Protein AF-A0A101H627-F1 (afdb_monomer_lite)

Foldseek 3Di:
DPPCLLVVLVVCCVVVLANAVSQLVVVLVVLLVVLVPDQEAEDADAQPDPPPDDDPVRQVCSCVVSVHHYDHPRNPPDPVRVVVCCVQWFDKDKDKDVPDDDPGPVVVSCVVCVVVVHDCCSHDPPTDIDMDTPGTD

Structure (mmCIF, N/CA/C/O backbone):
data_AF-A0A101H627-F1
#
_entry.id   AF-A0A101H627-F1
#
loop_
_atom_site.group_PDB
_atom_site.id
_atom_site.type_symbol
_atom_site.label_atom_id
_atom_site.label_alt_id
_atom_site.label_comp_id
_atom_site.label_asym_id
_atom_site.label_entity_id
_atom_site.label_seq_id
_atom_site.pdbx_PDB_ins_code
_atom_site.Cartn_x
_atom_site.Cartn_y
_atom_site.Cartn_z
_atom_site.occupancy
_atom_site.B_iso_or_equiv
_atom_site.auth_seq_id
_atom_site.auth_comp_id
_atom_site.auth_asym_id
_atom_site.auth_atom_id
_atom_site.pdbx_PDB_model_num
ATOM 1 N N . PHE A 1 1 ? -7.601 7.866 -11.264 1.00 53.25 1 PHE A N 1
ATOM 2 C CA . PHE A 1 1 ? -6.630 8.788 -10.632 1.00 53.25 1 PHE A CA 1
ATOM 3 C C . PHE A 1 1 ? -7.006 10.241 -10.888 1.00 53.25 1 PHE A C 1
ATOM 5 O O . PHE A 1 1 ? -7.644 10.512 -11.901 1.00 53.25 1 PHE A O 1
ATOM 12 N N . ALA A 1 2 ? -6.609 11.173 -10.013 1.00 59.56 2 ALA A N 1
ATOM 13 C CA . ALA A 1 2 ? -6.642 12.601 -10.343 1.00 59.56 2 ALA A CA 1
ATOM 14 C C . ALA A 1 2 ? -5.837 12.860 -11.634 1.00 59.56 2 ALA A C 1
ATOM 16 O O . ALA A 1 2 ? -4.827 12.191 -11.874 1.00 59.56 2 ALA A O 1
ATOM 17 N N . SER A 1 3 ? -6.286 13.792 -12.479 1.00 61.25 3 SER A N 1
ATOM 18 C CA . SER A 1 3 ? -5.622 14.082 -13.759 1.00 61.25 3 SER A CA 1
ATOM 19 C C . SER A 1 3 ? -4.148 14.449 -13.544 1.00 61.25 3 SER A C 1
ATOM 21 O O . SER A 1 3 ? -3.861 15.309 -12.714 1.00 61.25 3 SER A O 1
ATOM 23 N N . GLY A 1 4 ? -3.231 13.823 -14.289 1.00 74.44 4 GLY A N 1
ATOM 24 C CA . GLY A 1 4 ? -1.783 14.077 -14.218 1.00 74.44 4 GLY A CA 1
ATOM 25 C C . GLY A 1 4 ? -1.004 13.191 -13.240 1.00 74.44 4 GLY A C 1
ATOM 26 O O . GLY A 1 4 ? 0.217 13.108 -13.319 1.00 74.44 4 GLY A O 1
ATOM 27 N N . PHE A 1 5 ? -1.682 12.458 -12.353 1.00 81.00 5 PHE A N 1
ATOM 28 C CA . PHE A 1 5 ? -0.995 11.622 -11.367 1.00 81.00 5 PHE A CA 1
ATOM 29 C C . PHE A 1 5 ? -0.196 10.469 -11.993 1.00 81.00 5 PHE A C 1
ATOM 31 O O . PHE A 1 5 ? 0.937 10.195 -11.602 1.00 81.00 5 PHE A O 1
ATOM 38 N N . ILE A 1 6 ? -0.779 9.814 -12.997 1.00 82.94 6 ILE A N 1
ATOM 39 C CA . ILE A 1 6 ? -0.105 8.738 -13.726 1.00 82.94 6 ILE A CA 1
ATOM 40 C C . ILE A 1 6 ? 1.151 9.255 -14.450 1.00 82.94 6 ILE A C 1
ATOM 42 O O . ILE A 1 6 ? 2.153 8.551 -14.529 1.00 82.94 6 ILE A O 1
ATOM 46 N N . ASP A 1 7 ? 1.141 10.517 -14.895 1.00 85.38 7 ASP A N 1
ATOM 47 C CA . ASP A 1 7 ? 2.286 11.154 -15.549 1.00 85.38 7 ASP A CA 1
ATOM 48 C C . ASP A 1 7 ? 3.429 11.376 -14.553 1.00 85.38 7 ASP A C 1
ATOM 50 O O . ASP A 1 7 ? 4.591 11.105 -14.863 1.00 85.38 7 ASP A O 1
ATOM 54 N N . GLU A 1 8 ? 3.106 11.817 -13.333 1.00 86.12 8 GLU A N 1
ATOM 55 C CA . GLU A 1 8 ? 4.078 11.948 -12.245 1.00 86.12 8 GLU A CA 1
ATOM 56 C C . GLU A 1 8 ? 4.683 10.592 -11.867 1.00 86.12 8 GLU A C 1
ATOM 58 O O . GLU A 1 8 ? 5.907 10.482 -11.749 1.00 86.12 8 GLU A O 1
ATOM 63 N N . ALA A 1 9 ? 3.844 9.560 -11.723 1.00 87.44 9 ALA A N 1
ATOM 64 C CA . ALA A 1 9 ? 4.281 8.207 -11.394 1.00 87.44 9 ALA A CA 1
ATOM 65 C C . ALA A 1 9 ? 5.225 7.647 -12.469 1.00 87.44 9 ALA A C 1
ATOM 67 O O . ALA A 1 9 ? 6.330 7.209 -12.145 1.00 87.44 9 ALA A O 1
ATOM 68 N N . ILE A 1 10 ? 4.857 7.749 -13.750 1.00 88.94 10 ILE A N 1
ATOM 69 C CA . ILE A 1 10 ? 5.720 7.359 -14.877 1.00 88.94 10 ILE A CA 1
ATOM 70 C C . ILE A 1 10 ? 7.017 8.174 -14.877 1.00 88.94 10 ILE A C 1
ATOM 72 O O . ILE A 1 10 ? 8.099 7.619 -15.065 1.00 88.94 10 ILE A O 1
ATOM 76 N N . GLY A 1 11 ? 6.947 9.476 -14.596 1.00 88.19 11 GLY A N 1
ATOM 77 C CA . GLY A 1 11 ? 8.130 10.322 -14.468 1.00 88.19 11 GLY A CA 1
ATOM 78 C C . GLY A 1 11 ? 9.086 9.853 -13.366 1.00 88.19 11 GLY A C 1
ATOM 79 O O . GLY A 1 11 ? 10.300 9.878 -13.561 1.00 88.19 11 GLY A O 1
ATOM 80 N N . VAL A 1 12 ? 8.569 9.414 -12.213 1.00 87.88 12 VAL A N 1
ATOM 81 C CA . VAL A 1 12 ? 9.380 8.812 -11.139 1.00 87.88 12 VAL A CA 1
ATOM 82 C C . VAL A 1 12 ? 10.000 7.498 -11.609 1.00 87.88 12 VAL A C 1
ATOM 84 O O . VAL A 1 12 ? 11.205 7.318 -11.447 1.00 87.88 12 VAL A O 1
ATOM 87 N N . LEU A 1 13 ? 9.217 6.622 -12.244 1.00 90.19 13 LEU A N 1
ATOM 88 C CA . LEU A 1 13 ? 9.678 5.321 -12.740 1.00 90.19 13 LEU A CA 1
ATOM 89 C C . LEU A 1 13 ? 10.838 5.453 -13.725 1.00 90.19 13 LEU A C 1
ATOM 91 O O . LEU A 1 13 ? 11.869 4.809 -13.548 1.00 90.19 13 LEU A O 1
ATOM 95 N N . VAL A 1 14 ? 10.703 6.336 -14.715 1.00 88.06 14 VAL A N 1
ATOM 96 C CA . VAL A 1 14 ? 11.737 6.573 -15.731 1.00 88.06 14 VAL A CA 1
ATOM 97 C C . VAL A 1 14 ? 13.007 7.164 -15.112 1.00 88.06 14 VAL A C 1
ATOM 99 O O . VAL A 1 14 ? 14.109 6.806 -15.518 1.00 88.06 14 VAL A O 1
ATOM 102 N N . ARG A 1 15 ? 12.885 8.049 -14.112 1.00 90.06 15 ARG A N 1
ATOM 103 C CA . ARG A 1 15 ? 14.054 8.640 -13.435 1.00 90.06 15 ARG A CA 1
ATOM 104 C C . ARG A 1 15 ? 14.774 7.658 -12.515 1.00 90.06 15 ARG A C 1
ATOM 106 O O . ARG A 1 15 ? 15.998 7.690 -12.447 1.00 90.06 15 ARG A O 1
ATOM 113 N N . CYS A 1 16 ? 14.028 6.855 -11.762 1.00 88.00 16 CYS A N 1
ATOM 114 C CA . CYS A 1 16 ? 14.593 5.946 -10.767 1.00 88.00 16 CYS A CA 1
ATOM 115 C C . CYS A 1 16 ? 15.077 4.635 -11.397 1.00 88.00 16 CYS A C 1
ATOM 117 O O . CYS A 1 16 ? 16.033 4.047 -10.902 1.00 88.00 16 CYS A O 1
ATOM 119 N N . GLY A 1 17 ? 14.440 4.176 -12.477 1.00 88.19 17 GLY A N 1
ATOM 120 C CA . GLY A 1 17 ? 14.731 2.885 -13.103 1.00 88.19 17 GLY A CA 1
ATOM 121 C C . GLY A 1 17 ? 14.254 1.677 -12.287 1.00 88.19 17 GLY A C 1
ATOM 122 O O . GLY A 1 17 ? 14.598 0.549 -12.612 1.00 88.19 17 GLY A O 1
ATOM 123 N N . TYR A 1 18 ? 13.485 1.896 -11.217 1.00 85.88 18 TYR A N 1
ATOM 124 C CA . TYR A 1 18 ? 12.890 0.855 -10.377 1.00 85.88 18 TYR A CA 1
ATOM 125 C C . TYR A 1 18 ? 11.562 1.350 -9.776 1.00 85.88 18 TYR A C 1
ATOM 127 O O . TYR A 1 18 ? 11.368 2.562 -9.634 1.00 85.88 18 TYR A O 1
ATOM 135 N N . PRO A 1 19 ? 10.640 0.447 -9.393 1.00 88.31 19 PRO A N 1
ATOM 136 C CA . PRO A 1 19 ? 9.251 0.827 -9.155 1.00 88.31 19 PRO A CA 1
ATOM 137 C C . PRO A 1 19 ? 8.943 1.322 -7.743 1.00 88.31 19 PRO A C 1
ATOM 139 O O . PRO A 1 19 ? 7.910 1.947 -7.515 1.00 88.31 19 PRO A O 1
ATOM 142 N N . ASN A 1 20 ? 9.847 1.078 -6.795 1.00 90.75 20 ASN A N 1
ATOM 143 C CA . ASN A 1 20 ? 9.588 1.230 -5.366 1.00 90.75 20 ASN A CA 1
ATOM 144 C C . ASN A 1 20 ? 9.058 2.613 -4.963 1.00 90.75 20 ASN A C 1
ATOM 146 O O . ASN A 1 20 ? 8.063 2.705 -4.247 1.00 90.75 20 ASN A O 1
ATOM 150 N N . GLU A 1 21 ? 9.715 3.681 -5.421 1.00 89.69 21 GLU A N 1
ATOM 151 C CA . GLU A 1 21 ? 9.338 5.052 -5.053 1.00 89.69 21 GLU A CA 1
ATOM 152 C C . GLU A 1 21 ? 7.982 5.442 -5.634 1.00 89.69 21 GLU A C 1
ATOM 154 O O . GLU A 1 21 ? 7.157 6.032 -4.938 1.00 89.69 21 GLU A O 1
ATOM 159 N N . ALA A 1 22 ? 7.724 5.062 -6.888 1.00 90.06 22 ALA A N 1
ATOM 160 C CA . ALA A 1 22 ? 6.448 5.332 -7.532 1.00 90.06 22 ALA A CA 1
ATOM 161 C C . ALA A 1 22 ? 5.311 4.582 -6.827 1.00 90.06 22 ALA A C 1
ATOM 163 O O . ALA A 1 22 ? 4.308 5.200 -6.488 1.00 90.06 22 ALA A O 1
ATOM 164 N N . ILE A 1 23 ? 5.484 3.289 -6.528 1.00 90.12 23 ILE A N 1
ATOM 165 C CA . ILE A 1 23 ? 4.457 2.492 -5.839 1.00 90.12 23 ILE A CA 1
ATOM 166 C C . ILE A 1 23 ? 4.180 3.040 -4.432 1.00 90.12 23 ILE A C 1
ATOM 168 O O . ILE A 1 23 ? 3.019 3.163 -4.048 1.00 90.12 23 ILE A O 1
ATOM 172 N N . ASN A 1 24 ? 5.212 3.416 -3.668 1.00 92.31 24 ASN A N 1
ATOM 173 C CA . ASN A 1 24 ? 5.011 4.031 -2.353 1.00 92.31 24 ASN A CA 1
ATOM 174 C C . ASN A 1 24 ? 4.246 5.356 -2.450 1.00 92.31 24 ASN A C 1
ATOM 176 O O . ASN A 1 24 ? 3.355 5.605 -1.642 1.00 92.31 24 ASN A O 1
ATOM 180 N N . GLU A 1 25 ? 4.568 6.202 -3.429 1.00 91.00 25 GLU A N 1
ATOM 181 C CA . GLU A 1 25 ? 3.870 7.474 -3.621 1.00 91.00 25 GLU A CA 1
ATOM 182 C C . GLU A 1 25 ? 2.408 7.273 -4.032 1.00 91.00 25 GLU A C 1
ATOM 184 O O . GLU A 1 25 ? 1.519 7.908 -3.460 1.00 91.00 25 GLU A O 1
ATOM 189 N N . ILE A 1 26 ? 2.145 6.345 -4.957 1.00 90.56 26 ILE A N 1
ATOM 190 C CA . ILE A 1 26 ? 0.785 5.939 -5.330 1.00 90.56 26 ILE A CA 1
ATOM 191 C C . ILE A 1 26 ? 0.018 5.481 -4.103 1.00 90.56 26 ILE A C 1
ATOM 193 O O . ILE A 1 26 ? -1.060 6.006 -3.828 1.00 90.56 26 ILE A O 1
ATOM 197 N N . HIS A 1 27 ? 0.599 4.580 -3.318 1.00 93.62 27 HIS A N 1
ATOM 198 C CA . HIS A 1 27 ? -0.050 4.059 -2.127 1.00 93.62 27 HIS A CA 1
ATOM 199 C C . HIS A 1 27 ? -0.367 5.151 -1.100 1.00 93.62 27 HIS A C 1
ATOM 201 O O . HIS A 1 27 ? -1.497 5.231 -0.623 1.00 93.62 27 HIS A O 1
ATOM 207 N N . ARG A 1 28 ? 0.584 6.053 -0.806 1.00 94.44 28 ARG A N 1
ATOM 208 C CA . ARG A 1 28 ? 0.351 7.184 0.112 1.00 94.44 28 ARG A CA 1
ATOM 209 C C . ARG A 1 28 ? -0.804 8.064 -0.358 1.00 94.44 28 ARG A C 1
ATOM 211 O O . ARG A 1 28 ? -1.656 8.430 0.447 1.00 94.44 28 ARG A O 1
ATOM 218 N N . ARG A 1 29 ? -0.860 8.400 -1.649 1.00 92.44 29 ARG A N 1
ATOM 219 C CA . ARG A 1 29 ? -1.944 9.235 -2.185 1.00 92.44 29 ARG A CA 1
ATOM 220 C C . ARG A 1 29 ? -3.286 8.517 -2.186 1.00 92.44 29 ARG A C 1
ATOM 222 O O . ARG A 1 29 ? -4.284 9.159 -1.870 1.00 92.44 29 ARG A O 1
ATOM 229 N N . SER A 1 30 ? -3.314 7.216 -2.473 1.00 92.50 30 SER A N 1
ATOM 230 C CA . SER A 1 30 ? -4.523 6.395 -2.352 1.00 92.50 30 SER A CA 1
ATOM 231 C C . SER A 1 30 ? -5.065 6.417 -0.922 1.00 92.50 30 SER A C 1
ATOM 233 O O . SER A 1 30 ? -6.251 6.671 -0.726 1.00 92.50 30 SER A O 1
ATOM 235 N N . LEU A 1 31 ? -4.199 6.240 0.084 1.00 96.25 31 LEU A N 1
ATOM 236 C CA . LEU A 1 31 ? -4.582 6.334 1.497 1.00 96.25 31 LEU A CA 1
ATOM 237 C C . LEU A 1 31 ? -5.132 7.722 1.845 1.00 96.25 31 LEU A C 1
ATOM 239 O O . LEU A 1 31 ? -6.188 7.821 2.464 1.00 96.25 31 LEU A O 1
ATOM 243 N N . CYS A 1 32 ? -4.458 8.793 1.411 1.00 95.62 32 CYS A N 1
ATOM 244 C CA . CYS A 1 32 ? -4.923 10.161 1.640 1.00 95.62 32 CYS A CA 1
ATOM 245 C C . CYS A 1 32 ? -6.280 10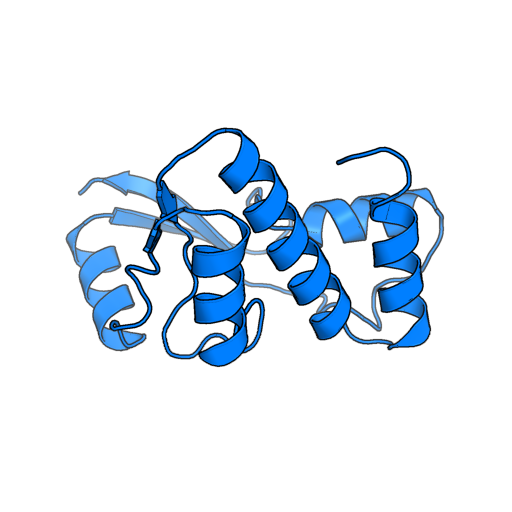.441 0.989 1.00 95.62 32 CYS A C 1
ATOM 247 O O . CYS A 1 32 ? -7.108 11.110 1.600 1.00 95.62 32 CYS A O 1
ATOM 249 N N . ALA A 1 33 ? -6.509 9.939 -0.226 1.00 94.75 33 ALA A N 1
ATOM 250 C CA . ALA A 1 33 ? -7.782 10.089 -0.921 1.00 94.75 33 ALA A CA 1
ATOM 251 C C . ALA A 1 33 ? -8.907 9.352 -0.182 1.00 94.75 33 ALA A C 1
ATOM 253 O O . ALA A 1 33 ? -9.934 9.954 0.106 1.00 94.75 33 ALA A O 1
ATOM 254 N N . LEU A 1 34 ? -8.683 8.091 0.206 1.00 95.94 34 LEU A N 1
ATOM 255 C CA . LEU A 1 34 ? -9.660 7.311 0.972 1.00 95.94 34 LEU A CA 1
ATOM 256 C C . LEU A 1 34 ? -9.968 7.949 2.331 1.00 95.94 34 LEU A C 1
ATOM 258 O O . LEU A 1 34 ? -11.121 8.000 2.740 1.00 95.94 34 LEU A O 1
ATOM 262 N N . ALA A 1 35 ? -8.968 8.498 3.013 1.00 97.38 35 ALA A N 1
ATOM 263 C CA . ALA A 1 35 ? -9.169 9.168 4.294 1.00 97.38 35 ALA A CA 1
ATOM 264 C C . ALA A 1 35 ? -9.999 10.464 4.204 1.00 97.38 35 ALA A C 1
ATOM 266 O O . ALA A 1 35 ? -10.425 10.975 5.232 1.00 97.38 35 ALA A O 1
ATOM 267 N N . GLN A 1 36 ? -10.260 11.006 3.005 1.00 96.81 36 GLN A N 1
ATOM 268 C CA . GLN A 1 36 ? -11.249 12.084 2.846 1.00 96.81 36 GLN A CA 1
ATOM 269 C C . GLN A 1 36 ? -12.696 11.584 2.964 1.00 96.81 36 GLN A C 1
ATOM 271 O O . GLN A 1 36 ? -13.601 12.381 3.199 1.00 96.81 36 GLN A O 1
ATOM 276 N N . GLU A 1 37 ? -12.923 10.286 2.763 1.00 97.56 37 GLU A N 1
ATOM 277 C CA . GLU A 1 37 ? -14.255 9.683 2.667 1.00 97.56 37 GLU A CA 1
ATOM 278 C C . GLU A 1 37 ? -14.550 8.705 3.814 1.00 97.56 37 GLU A C 1
ATOM 280 O O . GLU A 1 37 ? -15.716 8.454 4.120 1.00 97.56 37 GLU A O 1
ATOM 285 N N . TYR A 1 38 ? -13.515 8.161 4.462 1.00 98.06 38 TYR A N 1
ATOM 286 C CA . TYR A 1 38 ? -13.640 7.103 5.463 1.00 98.06 38 TYR A CA 1
ATOM 287 C C . TYR A 1 38 ? -12.877 7.433 6.751 1.00 98.06 38 TYR A C 1
ATOM 289 O O . TYR A 1 38 ? -11.690 7.739 6.714 1.00 98.06 38 TYR A O 1
ATOM 297 N N . GLU A 1 39 ? -13.532 7.257 7.903 1.00 98.00 39 GLU A N 1
ATOM 298 C CA . GLU A 1 39 ? -12.926 7.409 9.242 1.00 98.00 39 GLU A CA 1
ATOM 299 C C . GLU A 1 39 ? -11.925 6.287 9.581 1.00 98.00 39 GLU A C 1
ATOM 301 O O . GLU A 1 39 ? -11.073 6.426 10.460 1.00 98.00 39 GLU A O 1
ATOM 306 N N . VAL A 1 40 ? -12.039 5.147 8.893 1.00 98.44 40 VAL A N 1
ATOM 307 C CA . VAL A 1 40 ? -11.155 3.991 9.049 1.00 98.44 40 VAL A CA 1
ATOM 308 C C . VAL A 1 40 ? -10.685 3.549 7.673 1.00 98.44 40 VAL A C 1
ATOM 310 O O . VAL A 1 40 ? -11.488 3.153 6.829 1.00 98.44 40 VAL A O 1
ATOM 313 N N . VAL A 1 41 ? -9.372 3.569 7.469 1.00 98.19 41 VAL A N 1
ATOM 314 C CA . VAL A 1 41 ? -8.719 3.116 6.241 1.00 98.19 41 VAL A CA 1
ATOM 315 C C . VAL A 1 41 ? -7.924 1.854 6.555 1.00 98.19 41 VAL A C 1
ATOM 317 O O . VAL A 1 41 ? -7.279 1.755 7.598 1.00 98.19 41 VAL A O 1
ATOM 320 N N . ALA A 1 42 ? -7.964 0.867 5.664 1.00 97.38 42 ALA A N 1
ATOM 321 C CA . ALA A 1 42 ? -7.202 -0.361 5.826 1.00 97.38 42 ALA A CA 1
ATOM 322 C C . ALA A 1 42 ? -6.606 -0.833 4.506 1.00 97.38 42 ALA A C 1
ATOM 324 O O . ALA A 1 42 ? -7.170 -0.584 3.441 1.00 97.38 42 ALA A O 1
ATOM 325 N N . ASP A 1 43 ? -5.493 -1.557 4.586 1.00 95.50 43 ASP A N 1
ATOM 326 C CA . ASP A 1 43 ? -4.869 -2.171 3.420 1.00 95.50 43 ASP A CA 1
ATOM 327 C C . ASP A 1 43 ? -4.338 -3.586 3.689 1.00 95.50 43 ASP A C 1
ATOM 329 O O . ASP A 1 43 ? -4.464 -4.148 4.781 1.00 95.50 43 ASP A O 1
ATOM 333 N N . GLY A 1 44 ? -3.771 -4.182 2.639 1.00 93.12 44 GLY A N 1
ATOM 334 C CA . GLY A 1 44 ? -3.192 -5.519 2.657 1.00 93.12 44 GLY A CA 1
ATOM 335 C C . GLY A 1 44 ? -1.685 -5.575 2.911 1.00 93.12 44 GLY A C 1
ATOM 336 O O . GLY A 1 44 ? -1.112 -6.630 2.648 1.00 93.12 44 GLY A O 1
ATOM 337 N N . THR A 1 45 ? -1.027 -4.507 3.379 1.00 94.19 45 THR A N 1
ATOM 338 C CA . THR A 1 45 ? 0.429 -4.526 3.615 1.00 94.19 45 THR A CA 1
ATOM 339 C C . THR A 1 45 ? 0.801 -5.584 4.656 1.00 94.19 45 THR A C 1
ATOM 341 O O . THR A 1 45 ? 0.214 -5.682 5.741 1.00 94.19 45 THR A O 1
ATOM 344 N N . ARG A 1 46 ? 1.769 -6.440 4.314 1.00 92.12 46 ARG A N 1
ATOM 345 C CA . ARG A 1 46 ? 2.166 -7.601 5.124 1.00 92.12 46 ARG A CA 1
ATOM 346 C C . ARG A 1 46 ? 3.495 -7.359 5.819 1.00 92.12 46 ARG A C 1
ATOM 348 O O . ARG A 1 46 ? 4.316 -6.565 5.375 1.00 92.12 46 ARG A O 1
ATOM 355 N N . PHE A 1 47 ? 3.750 -8.148 6.862 1.00 87.94 47 PHE A N 1
ATOM 356 C CA . PHE A 1 47 ? 4.947 -8.046 7.707 1.00 87.94 47 PHE A CA 1
ATOM 357 C C . PHE A 1 47 ? 6.285 -7.934 6.950 1.00 87.94 47 PHE A C 1
ATOM 359 O O . PHE A 1 47 ? 7.179 -7.222 7.390 1.00 87.94 47 PHE A O 1
ATOM 366 N N . MET A 1 48 ? 6.438 -8.651 5.831 1.00 85.69 48 MET A N 1
ATOM 367 C CA . MET A 1 48 ? 7.699 -8.732 5.072 1.00 85.69 48 MET A CA 1
ATOM 368 C C . MET A 1 48 ? 7.622 -8.058 3.699 1.00 85.69 48 MET A C 1
ATOM 370 O O . MET A 1 48 ? 8.517 -8.263 2.874 1.00 85.69 48 MET A O 1
ATOM 374 N N . ASP A 1 49 ? 6.557 -7.300 3.428 1.00 89.31 49 ASP A N 1
ATOM 375 C CA . ASP A 1 49 ? 6.480 -6.536 2.189 1.00 89.31 49 ASP A CA 1
ATOM 376 C C . ASP A 1 49 ? 7.521 -5.415 2.224 1.00 89.31 49 ASP A C 1
ATOM 378 O O . ASP A 1 49 ? 7.712 -4.735 3.232 1.00 89.31 49 ASP A O 1
ATOM 382 N N . ARG A 1 50 ? 8.238 -5.250 1.112 1.00 86.88 50 ARG A N 1
ATOM 383 C CA . ARG A 1 50 ? 9.194 -4.146 0.952 1.00 86.88 50 ARG A CA 1
ATOM 384 C C . ARG A 1 50 ? 8.500 -2.880 0.470 1.00 86.88 50 ARG A C 1
ATOM 386 O O . ARG A 1 50 ? 8.897 -1.789 0.858 1.00 86.88 50 ARG A O 1
ATOM 393 N N . VAL A 1 51 ? 7.511 -3.050 -0.405 1.00 90.25 51 VAL A N 1
ATOM 394 C CA . VAL A 1 51 ? 6.758 -1.992 -1.075 1.00 90.25 51 VAL A CA 1
ATOM 395 C C . VAL A 1 51 ? 5.368 -2.549 -1.430 1.00 90.25 51 VAL A C 1
ATOM 397 O O . VAL A 1 51 ? 5.308 -3.705 -1.859 1.00 90.25 51 VAL A O 1
ATOM 400 N N . PRO A 1 52 ? 4.287 -1.760 -1.293 1.00 92.50 52 PRO A N 1
ATOM 401 C CA . PRO A 1 52 ? 4.248 -0.474 -0.595 1.00 92.50 52 PRO A CA 1
ATOM 402 C C . PRO A 1 52 ? 4.413 -0.646 0.922 1.00 92.50 52 PRO A C 1
ATOM 404 O O . PRO A 1 52 ? 3.993 -1.653 1.489 1.00 92.50 52 PRO A O 1
ATOM 407 N N . MET A 1 53 ? 5.041 0.323 1.592 1.00 95.06 53 MET A N 1
ATOM 408 C CA . MET A 1 53 ? 5.177 0.308 3.053 1.00 95.06 53 MET A CA 1
ATOM 409 C C . MET A 1 53 ? 5.327 1.722 3.617 1.00 95.06 53 M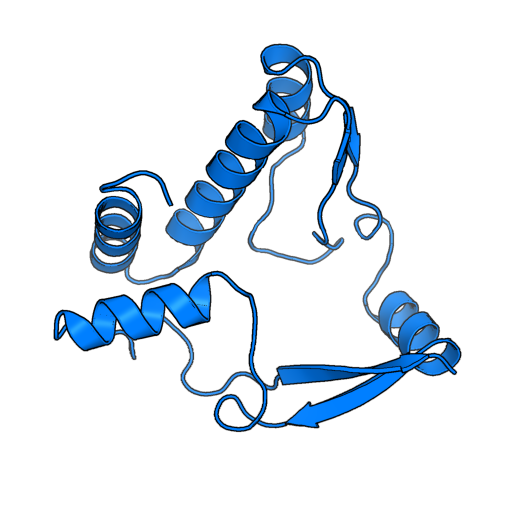ET A C 1
ATOM 411 O O . MET A 1 53 ? 6.223 2.460 3.215 1.00 95.06 53 MET A O 1
ATOM 415 N N . LEU A 1 54 ? 4.491 2.070 4.600 1.00 95.00 54 LEU A N 1
ATOM 416 C CA . LEU A 1 54 ? 4.680 3.259 5.436 1.00 95.00 54 LEU A CA 1
ATOM 417 C C . LEU A 1 54 ? 5.437 2.862 6.707 1.00 95.00 54 LEU A C 1
ATOM 419 O O . LEU A 1 54 ? 5.063 1.910 7.405 1.00 95.00 54 LEU A O 1
ATOM 423 N N . ASN A 1 55 ? 6.483 3.615 7.032 1.00 93.81 55 ASN A N 1
ATOM 424 C CA . ASN A 1 55 ? 7.210 3.455 8.284 1.00 93.81 55 ASN A CA 1
ATOM 425 C C . ASN A 1 55 ? 6.371 3.965 9.483 1.00 93.81 55 ASN A C 1
ATOM 427 O O . ASN A 1 55 ? 5.391 4.685 9.288 1.00 93.81 55 ASN A O 1
ATOM 431 N N . PRO A 1 56 ? 6.731 3.630 10.738 1.00 95.50 56 PRO A N 1
ATOM 432 C CA . PRO A 1 56 ? 5.932 4.011 11.908 1.00 95.50 56 PRO A CA 1
ATOM 433 C C . PRO A 1 56 ? 5.656 5.516 12.042 1.00 95.50 56 PRO A C 1
ATOM 435 O O . PRO A 1 56 ? 4.567 5.898 12.455 1.00 95.50 56 PRO A O 1
ATOM 438 N N . SER A 1 57 ? 6.611 6.371 11.663 1.00 97.62 57 SER A N 1
ATOM 439 C CA . SER A 1 57 ? 6.426 7.827 11.714 1.0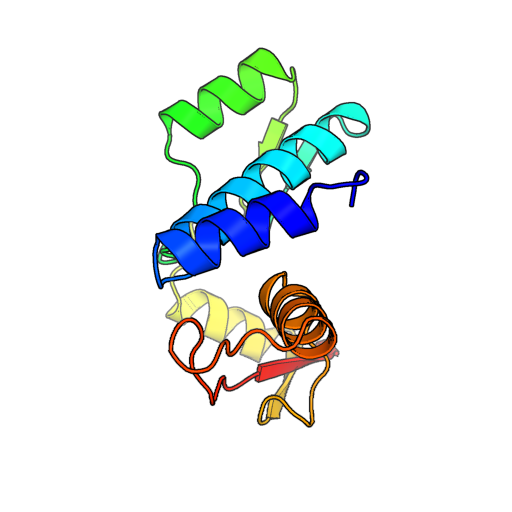0 97.62 57 SER A CA 1
ATOM 440 C C . SER A 1 57 ? 5.483 8.339 10.622 1.00 97.62 57 SER A C 1
ATOM 442 O O . SER A 1 57 ? 4.695 9.246 10.871 1.00 97.62 57 SER A O 1
ATOM 444 N N . GLU A 1 58 ? 5.512 7.725 9.435 1.00 97.12 58 GLU A N 1
ATOM 445 C CA . GLU A 1 58 ? 4.575 8.034 8.350 1.00 97.12 58 GLU A CA 1
ATOM 446 C C . GLU A 1 58 ? 3.152 7.606 8.708 1.00 97.12 58 GLU A C 1
ATOM 448 O O . GLU A 1 58 ? 2.215 8.344 8.429 1.00 97.12 58 GLU A O 1
ATOM 453 N N . VAL A 1 59 ? 2.996 6.447 9.356 1.00 97.69 59 VAL A N 1
ATOM 454 C CA . VAL A 1 59 ? 1.705 5.951 9.862 1.00 97.69 59 VAL A CA 1
ATOM 455 C C . VAL A 1 59 ? 1.118 6.927 10.874 1.00 97.69 59 VAL A C 1
ATOM 457 O O . VAL A 1 59 ? 0.006 7.399 10.668 1.00 97.69 59 VAL A O 1
ATOM 460 N N . GLN A 1 60 ? 1.888 7.286 11.906 1.00 98.00 60 GLN A N 1
ATOM 461 C CA . GLN A 1 60 ? 1.438 8.235 12.925 1.00 98.00 60 GLN A CA 1
ATOM 462 C C . GLN A 1 60 ? 1.068 9.580 12.295 1.00 98.00 60 GLN A C 1
ATOM 464 O O . GLN A 1 60 ? -0.001 10.120 12.548 1.00 98.00 60 GLN A O 1
ATOM 469 N N . SER A 1 61 ? 1.929 10.101 11.414 1.00 98.06 61 SER A N 1
ATOM 470 C CA . SER A 1 61 ? 1.655 11.365 10.737 1.00 98.06 61 SER A CA 1
ATOM 471 C C . SER A 1 61 ? 0.412 11.300 9.850 1.00 98.06 61 SER A C 1
ATOM 473 O O . SER A 1 61 ? -0.256 12.322 9.712 1.00 98.06 61 SER A O 1
ATOM 475 N N . PHE A 1 62 ? 0.135 10.164 9.210 1.00 98.19 62 PHE A N 1
ATOM 476 C CA . PHE A 1 62 ? -1.061 9.972 8.397 1.00 98.19 62 PHE A CA 1
ATOM 477 C C . PHE A 1 62 ? -2.322 9.985 9.264 1.00 98.19 62 PHE A C 1
ATOM 479 O O . PHE A 1 62 ? -3.221 10.772 8.981 1.00 98.19 62 PHE A O 1
ATOM 486 N N . GLU A 1 63 ? -2.359 9.191 10.337 1.00 98.31 63 GLU A N 1
ATOM 487 C CA . GLU A 1 63 ? -3.498 9.147 11.266 1.00 98.31 63 GLU A CA 1
ATOM 488 C C . GLU A 1 63 ? -3.762 10.522 11.895 1.00 98.31 63 GLU A C 1
ATOM 490 O O . GLU A 1 63 ? -4.891 11.004 11.856 1.00 98.31 63 GLU A O 1
ATOM 495 N N . ASP A 1 64 ? -2.716 11.204 12.374 1.00 98.19 64 ASP A N 1
ATOM 496 C CA . ASP A 1 64 ? -2.843 12.513 13.024 1.00 98.19 64 ASP A CA 1
ATOM 497 C C . ASP A 1 64 ? -3.319 13.609 12.060 1.00 98.19 64 ASP A C 1
ATOM 499 O O . ASP A 1 64 ? -4.128 14.458 12.424 1.00 98.19 64 ASP A O 1
ATOM 503 N N . ARG A 1 65 ? -2.794 13.638 10.826 1.00 97.88 65 ARG A N 1
ATOM 504 C CA . ARG A 1 65 ? -3.123 14.695 9.852 1.00 97.88 65 ARG A CA 1
ATOM 505 C C . ARG A 1 65 ? -4.492 14.516 9.221 1.00 97.88 65 ARG A C 1
ATOM 507 O O . ARG A 1 65 ? -5.078 15.507 8.793 1.00 97.88 65 ARG A O 1
ATOM 514 N N . MET A 1 66 ? -4.919 13.270 9.069 1.00 97.88 66 MET A N 1
ATOM 515 C CA . MET A 1 66 ? -6.163 12.929 8.390 1.00 97.88 66 MET A CA 1
ATOM 516 C C . MET A 1 66 ? -7.297 12.648 9.376 1.00 97.88 66 MET A C 1
ATOM 518 O O . MET A 1 66 ? -8.435 12.533 8.944 1.00 97.88 66 MET A O 1
ATOM 522 N N . GLU A 1 67 ? -6.990 12.555 10.674 1.00 98.06 67 GLU A N 1
ATOM 523 C CA . GLU A 1 67 ? -7.936 12.243 11.750 1.00 98.06 67 GLU A CA 1
ATOM 524 C C . GLU A 1 67 ? -8.683 10.914 11.515 1.00 98.06 67 GLU A C 1
ATOM 526 O O . GLU A 1 67 ? -9.872 10.784 11.799 1.00 98.06 67 GLU A O 1
ATOM 531 N N . VAL A 1 68 ? -7.966 9.903 11.004 1.00 98.44 68 VAL A N 1
ATOM 532 C CA . VAL A 1 68 ? -8.496 8.560 10.698 1.00 98.44 68 VAL A CA 1
ATOM 533 C C . VAL A 1 68 ? -7.762 7.468 11.466 1.00 98.44 68 VAL A C 1
ATOM 535 O O . VAL A 1 68 ? -6.615 7.637 11.871 1.00 98.44 68 VAL A O 1
ATOM 538 N N . SER A 1 69 ? -8.394 6.302 11.601 1.00 98.44 69 SER A N 1
ATOM 539 C CA . SER A 1 69 ? -7.705 5.074 12.020 1.00 98.44 69 SER A CA 1
ATOM 540 C C . SER A 1 69 ? -7.124 4.342 10.812 1.00 98.44 69 SER A C 1
ATOM 542 O O . SER A 1 69 ? -7.848 4.079 9.849 1.00 98.44 69 SER A O 1
ATOM 544 N N . TYR A 1 70 ? -5.855 3.940 10.874 1.00 98.31 70 TYR A N 1
ATOM 545 C CA . TYR A 1 70 ? -5.191 3.191 9.811 1.00 98.31 70 TYR A CA 1
ATOM 546 C C . TYR A 1 70 ? -4.840 1.761 10.238 1.00 98.31 70 TYR A C 1
ATOM 548 O O . TYR A 1 70 ? -3.954 1.509 11.057 1.00 98.31 70 TYR A O 1
ATOM 556 N N . ILE A 1 71 ? -5.522 0.780 9.642 1.00 97.88 71 ILE A N 1
ATOM 557 C CA . ILE A 1 71 ? -5.429 -0.629 10.035 1.00 97.88 71 ILE A CA 1
ATOM 558 C C . ILE A 1 71 ? -4.688 -1.444 8.973 1.00 97.88 71 ILE A C 1
ATOM 560 O O . ILE A 1 71 ? -5.040 -1.449 7.799 1.00 97.88 71 ILE A O 1
ATOM 564 N N . ARG A 1 72 ? -3.694 -2.227 9.404 1.00 96.25 72 ARG A N 1
ATOM 565 C CA . ARG A 1 72 ? -2.917 -3.130 8.536 1.00 96.25 72 ARG A CA 1
ATOM 566 C C . ARG A 1 72 ? -2.989 -4.563 9.067 1.00 96.25 72 ARG A C 1
ATOM 568 O O . ARG A 1 72 ? -2.076 -5.002 9.772 1.00 96.25 72 ARG A O 1
ATOM 575 N N . PRO A 1 73 ? -4.079 -5.309 8.795 1.00 95.69 73 PRO A N 1
ATOM 576 C CA . PRO A 1 73 ? -4.357 -6.579 9.468 1.00 95.69 73 PRO A CA 1
ATOM 577 C C . PRO A 1 73 ? -3.264 -7.633 9.278 1.00 95.69 73 PRO A C 1
ATOM 579 O O . PRO A 1 73 ? -3.054 -8.473 10.149 1.00 95.69 73 PRO A O 1
ATOM 582 N N . LEU A 1 74 ? -2.560 -7.595 8.144 1.00 95.38 74 LEU A N 1
ATOM 583 C CA . LEU A 1 74 ? -1.575 -8.609 7.769 1.00 95.38 74 LEU A CA 1
ATOM 584 C C . LEU A 1 74 ? -0.162 -8.314 8.294 1.00 95.38 74 LEU A C 1
ATOM 586 O O . LEU A 1 74 ? 0.736 -9.146 8.140 1.00 95.38 74 LEU A O 1
ATOM 590 N N . LEU A 1 75 ? 0.045 -7.177 8.964 1.00 94.38 75 LEU A N 1
ATOM 591 C CA . LEU A 1 75 ? 1.353 -6.769 9.476 1.00 94.38 75 LEU A CA 1
ATOM 592 C C . LEU A 1 75 ? 1.883 -7.714 10.566 1.00 94.38 75 LEU A C 1
ATOM 594 O O . LEU A 1 75 ? 3.086 -7.826 10.749 1.00 94.38 75 LEU A O 1
ATOM 598 N N . GLY A 1 76 ? 0.998 -8.422 11.276 1.00 94.88 76 GLY A N 1
ATOM 599 C CA . GLY A 1 76 ? 1.370 -9.419 12.287 1.00 94.88 76 GLY A CA 1
ATOM 600 C C . GLY A 1 76 ? 1.538 -10.846 11.751 1.00 94.88 76 GLY A C 1
ATOM 601 O O . GLY A 1 76 ? 1.898 -11.747 12.508 1.00 94.88 76 GLY A O 1
ATOM 602 N N . PHE A 1 77 ? 1.260 -11.088 10.466 1.00 94.12 77 PHE A N 1
ATOM 603 C CA . PHE A 1 77 ? 1.194 -12.433 9.902 1.00 94.12 77 PHE A CA 1
ATOM 604 C C . PHE A 1 77 ? 2.407 -12.736 9.021 1.00 94.12 77 PHE A C 1
ATOM 606 O O . PHE A 1 77 ? 2.595 -12.170 7.945 1.00 94.12 77 PHE A O 1
ATOM 613 N N . GLY A 1 78 ? 3.223 -13.699 9.453 1.00 93.12 78 GLY A N 1
ATOM 614 C CA . GLY A 1 78 ? 4.301 -14.237 8.626 1.00 93.12 78 GLY A CA 1
ATOM 615 C C . GLY A 1 78 ? 3.768 -15.049 7.439 1.00 93.12 78 GLY A C 1
ATOM 616 O O . GLY A 1 78 ? 2.681 -15.626 7.501 1.00 93.12 78 GLY A O 1
ATOM 617 N N . ARG A 1 79 ? 4.573 -15.175 6.373 1.00 91.19 79 ARG A N 1
ATOM 618 C CA . ARG A 1 79 ? 4.195 -15.886 5.133 1.00 91.19 79 ARG A CA 1
ATOM 619 C C . ARG A 1 79 ? 3.611 -17.278 5.387 1.00 91.19 79 ARG A C 1
ATOM 621 O O . ARG A 1 79 ? 2.593 -17.621 4.802 1.00 91.19 79 ARG A O 1
ATOM 628 N N . ARG A 1 80 ? 4.224 -18.061 6.282 1.00 93.88 80 ARG A N 1
ATOM 629 C CA . ARG A 1 80 ? 3.752 -19.412 6.629 1.00 93.88 80 ARG A CA 1
ATOM 630 C C . ARG A 1 80 ? 2.325 -19.408 7.180 1.00 93.88 80 ARG A C 1
ATOM 632 O O . ARG A 1 80 ? 1.552 -20.305 6.861 1.00 93.88 80 ARG A O 1
ATOM 639 N N . GLU A 1 81 ? 1.988 -18.423 8.007 1.00 95.00 81 GLU A N 1
ATOM 640 C CA . GLU A 1 81 ? 0.652 -18.321 8.590 1.00 95.00 81 GLU A CA 1
ATOM 641 C C . GLU A 1 81 ? -0.364 -17.850 7.549 1.00 95.00 81 GLU A C 1
ATOM 643 O O . GLU A 1 81 ? -1.434 -18.442 7.457 1.00 95.00 81 GLU A O 1
ATOM 648 N N . ILE A 1 82 ? -0.005 -16.879 6.700 1.00 93.12 82 ILE A N 1
ATOM 649 C CA . ILE A 1 82 ? -0.840 -16.484 5.556 1.00 93.12 82 ILE A CA 1
ATOM 650 C C . ILE A 1 82 ? -1.153 -17.695 4.675 1.00 93.12 82 ILE A C 1
ATOM 652 O O . ILE A 1 82 ? -2.320 -17.959 4.408 1.00 93.12 82 ILE A O 1
ATOM 656 N N . THR A 1 83 ? -0.140 -18.476 4.284 1.00 93.38 83 THR A N 1
ATOM 657 C CA . THR A 1 83 ? -0.337 -19.695 3.486 1.00 93.38 83 THR A CA 1
ATOM 658 C C . THR A 1 83 ? -1.283 -20.671 4.183 1.00 93.38 83 THR A C 1
ATOM 660 O O . THR A 1 83 ? -2.253 -21.112 3.577 1.00 93.38 83 THR A O 1
ATOM 663 N N . ARG A 1 84 ? -1.082 -20.935 5.481 1.00 95.56 84 ARG A N 1
ATOM 664 C CA . ARG A 1 84 ? -1.965 -21.818 6.257 1.00 95.56 84 ARG A CA 1
ATOM 665 C C . ARG A 1 84 ? -3.418 -21.331 6.284 1.00 95.56 84 ARG A C 1
ATOM 667 O O . ARG A 1 84 ? -4.332 -22.149 6.205 1.00 95.56 84 ARG A O 1
ATOM 674 N N . LEU A 1 85 ? -3.644 -20.024 6.432 1.00 95.31 85 LEU A N 1
ATOM 675 C CA . LEU A 1 85 ? -4.985 -19.432 6.437 1.00 95.31 85 LEU A CA 1
ATOM 676 C C . LEU A 1 85 ? -5.644 -19.525 5.061 1.00 95.31 85 LEU A C 1
ATOM 678 O O . LEU A 1 85 ? -6.801 -19.935 4.980 1.00 95.31 85 LEU A O 1
ATOM 682 N N . VAL A 1 86 ? -4.903 -19.204 3.999 1.00 95.00 86 VAL A N 1
ATOM 683 C CA . VAL A 1 86 ? -5.361 -19.328 2.609 1.00 95.00 86 VAL A CA 1
ATOM 684 C C . VAL A 1 86 ? -5.758 -20.773 2.311 1.00 95.00 86 VAL A C 1
ATOM 686 O O . VAL A 1 86 ? -6.893 -21.010 1.910 1.00 95.00 86 VAL A O 1
ATOM 689 N N . ASP A 1 87 ? -4.896 -21.746 2.616 1.00 95.12 87 ASP A N 1
ATOM 690 C CA . ASP A 1 87 ? -5.171 -23.171 2.394 1.00 95.12 87 ASP A CA 1
ATOM 691 C C . ASP A 1 87 ? -6.386 -23.669 3.185 1.00 95.12 87 ASP A C 1
ATOM 693 O O . ASP A 1 87 ? -7.098 -24.577 2.756 1.00 95.12 87 ASP A O 1
ATOM 697 N N . ARG A 1 88 ? -6.646 -23.092 4.361 1.00 97.25 88 ARG A N 1
ATOM 698 C CA . ARG A 1 88 ? -7.792 -23.477 5.189 1.00 97.25 88 ARG A CA 1
ATOM 699 C C . ARG A 1 88 ? -9.100 -22.849 4.716 1.00 97.25 88 ARG A C 1
ATOM 701 O O . ARG A 1 88 ? -10.145 -23.456 4.911 1.00 97.25 88 ARG A O 1
ATOM 708 N N . MET A 1 89 ? -9.058 -21.638 4.163 1.00 97.19 89 MET A N 1
ATOM 709 C CA . MET A 1 89 ? -10.249 -20.793 4.007 1.00 97.19 89 MET A CA 1
ATOM 710 C C . MET A 1 89 ? -10.618 -20.485 2.556 1.00 97.19 89 MET A C 1
ATOM 712 O O . MET A 1 89 ? -11.752 -20.079 2.309 1.00 97.19 89 MET A O 1
ATOM 716 N N . LEU A 1 90 ? -9.693 -20.631 1.607 1.00 97.19 90 LEU A N 1
ATOM 717 C CA . LEU A 1 90 ? -9.854 -20.138 0.240 1.00 97.19 90 LEU A CA 1
ATOM 718 C C . LEU A 1 90 ? -9.545 -21.215 -0.802 1.00 97.19 90 LEU A C 1
ATOM 720 O O . LEU A 1 90 ? -8.721 -22.112 -0.607 1.00 97.19 90 LEU A O 1
ATOM 724 N N . THR A 1 91 ? -10.198 -21.093 -1.950 1.00 95.31 91 THR A N 1
ATOM 725 C CA . THR A 1 91 ? -9.845 -21.817 -3.171 1.00 95.31 91 THR A CA 1
ATOM 726 C C . THR A 1 91 ? -9.094 -20.852 -4.076 1.00 95.31 91 THR A C 1
ATOM 728 O O . THR A 1 91 ? -9.632 -19.811 -4.455 1.00 95.31 91 THR A O 1
ATOM 731 N N . VAL A 1 92 ? -7.837 -21.172 -4.387 1.00 92.88 92 VAL A N 1
ATOM 732 C CA . VAL A 1 92 ? -6.922 -20.288 -5.121 1.00 92.88 92 VAL A CA 1
ATOM 733 C C . VAL A 1 92 ? -6.401 -20.996 -6.363 1.00 92.88 92 VAL A C 1
ATOM 735 O O . VAL A 1 92 ? -5.986 -22.152 -6.291 1.00 92.88 92 VAL A O 1
ATOM 738 N N . VAL A 1 93 ? -6.417 -20.290 -7.491 1.00 89.12 93 VAL A N 1
ATOM 739 C CA . VAL A 1 93 ? -5.772 -20.703 -8.741 1.00 89.12 93 VAL A CA 1
ATOM 740 C C . VAL A 1 93 ? -4.503 -19.878 -8.916 1.00 89.12 93 VAL A C 1
ATOM 742 O O . VAL A 1 93 ? -4.514 -18.674 -8.677 1.00 89.12 93 VAL A O 1
ATOM 745 N N . TYR A 1 94 ? -3.415 -20.523 -9.328 1.00 85.50 94 TYR A N 1
ATOM 746 C CA . TYR A 1 94 ? -2.144 -19.867 -9.631 1.00 85.50 94 TYR A CA 1
ATOM 747 C C . TYR A 1 94 ? -1.889 -19.906 -11.136 1.00 85.50 94 TYR A C 1
ATOM 749 O O . TYR A 1 94 ? -2.162 -20.921 -11.776 1.00 85.50 94 TYR A O 1
ATOM 757 N N . GLY A 1 95 ? -1.350 -18.825 -11.693 1.00 77.00 95 GLY A N 1
ATOM 758 C CA . GLY A 1 95 ? -1.082 -18.705 -13.126 1.00 77.00 95 GLY A CA 1
ATOM 759 C C . GLY A 1 95 ? -0.109 -17.574 -13.445 1.00 77.00 95 GLY A C 1
ATOM 760 O O . GLY A 1 95 ? 0.272 -16.804 -12.566 1.00 77.00 95 GLY A O 1
ATOM 761 N N . GLU A 1 96 ? 0.318 -17.491 -14.701 1.00 67.56 96 GLU A N 1
ATOM 762 C CA . GLU A 1 96 ? 1.164 -16.399 -15.192 1.00 67.56 96 GLU A CA 1
ATOM 763 C C . GLU A 1 96 ? 0.324 -15.188 -15.623 1.00 67.56 96 GLU A C 1
ATOM 765 O O . GLU A 1 96 ? -0.877 -15.289 -15.885 1.00 67.56 96 GLU A O 1
ATOM 770 N N . THR A 1 97 ? 0.983 -14.032 -15.685 1.00 57.81 97 THR A N 1
ATOM 771 C CA . THR A 1 97 ? 0.409 -12.685 -15.810 1.00 57.81 97 THR A CA 1
ATOM 772 C C . THR A 1 97 ? -0.514 -12.425 -17.025 1.00 57.81 97 THR A C 1
ATOM 774 O O . THR A 1 97 ? -1.311 -11.500 -16.918 1.00 57.81 97 THR A O 1
ATOM 777 N N . PRO A 1 98 ? -0.543 -13.209 -18.131 1.00 55.91 98 PRO A N 1
ATOM 778 C CA . PRO A 1 98 ? -1.576 -13.024 -19.161 1.00 55.91 98 PRO A CA 1
ATOM 779 C C . PRO A 1 98 ? -2.927 -13.673 -18.820 1.00 55.91 98 PRO A C 1
ATOM 781 O O . PRO A 1 98 ? -3.924 -13.377 -19.471 1.00 55.91 98 PRO A O 1
ATOM 784 N N . MET A 1 99 ? -2.967 -14.602 -17.857 1.00 56.47 99 MET A N 1
ATOM 785 C CA . MET A 1 99 ? -4.133 -15.466 -17.612 1.00 56.47 99 MET A CA 1
ATOM 786 C C . MET A 1 99 ? -4.980 -15.042 -16.407 1.00 56.47 99 MET A C 1
ATOM 788 O O . MET A 1 99 ? -6.080 -15.563 -16.227 1.00 56.47 99 MET A O 1
ATOM 792 N N . ILE A 1 100 ? -4.469 -14.143 -15.562 1.00 62.34 100 ILE A N 1
ATOM 793 C CA . ILE A 1 100 ? -5.126 -13.695 -14.330 1.00 62.34 100 ILE A CA 1
ATOM 794 C C . ILE A 1 100 ? -5.080 -12.169 -14.280 1.00 62.34 100 ILE A C 1
ATOM 796 O O . ILE A 1 100 ? -3.997 -11.592 -14.195 1.00 62.34 100 ILE A O 1
ATOM 800 N N . GLU A 1 101 ? -6.255 -11.535 -14.297 1.00 61.47 101 GLU A N 1
ATOM 801 C CA . GLU A 1 101 ? -6.388 -10.102 -14.030 1.00 61.47 101 GLU A CA 1
ATOM 802 C C . GLU A 1 101 ? -5.872 -9.786 -12.620 1.00 61.47 101 GLU A C 1
ATOM 804 O O . GLU A 1 101 ? -6.228 -10.451 -11.643 1.00 61.47 101 GLU A O 1
ATOM 809 N N . ASN A 1 102 ? -5.019 -8.767 -12.524 1.00 66.06 102 ASN A N 1
ATOM 810 C CA . ASN A 1 102 ? -4.480 -8.266 -11.268 1.00 66.06 102 ASN A CA 1
ATOM 811 C C . ASN A 1 102 ? -4.906 -6.804 -11.099 1.00 66.06 102 ASN A C 1
ATOM 813 O O . ASN A 1 102 ? -4.767 -6.017 -12.029 1.00 66.06 102 ASN A O 1
ATOM 817 N N . GLY A 1 103 ? -5.401 -6.451 -9.914 1.00 62.56 103 GLY A N 1
ATOM 818 C CA . GLY A 1 103 ? -5.814 -5.087 -9.567 1.00 62.56 103 GLY A CA 1
ATOM 819 C C . GLY A 1 103 ? -4.713 -4.261 -8.899 1.00 62.56 103 GLY A C 1
ATOM 820 O O . GLY A 1 103 ? -5.023 -3.329 -8.164 1.00 62.56 103 GLY A O 1
ATOM 821 N N . ASP A 1 104 ? -3.447 -4.648 -9.059 1.00 74.25 104 ASP A N 1
ATOM 822 C CA . ASP A 1 104 ? -2.313 -3.898 -8.516 1.00 74.25 104 ASP A CA 1
ATOM 823 C C . ASP A 1 104 ? -1.910 -2.756 -9.460 1.00 74.25 104 ASP A C 1
ATOM 825 O O . ASP A 1 104 ? -2.051 -2.854 -10.682 1.00 74.25 104 ASP A O 1
ATOM 829 N N . TYR A 1 105 ? -1.338 -1.697 -8.889 1.00 80.75 105 TYR A N 1
ATOM 830 C CA . TYR A 1 105 ? -0.902 -0.488 -9.586 1.00 80.75 105 TYR A CA 1
ATOM 831 C C . TYR A 1 105 ? 0.019 -0.794 -10.776 1.00 80.75 105 TYR A C 1
ATOM 833 O O . TYR A 1 105 ? 0.006 -0.094 -11.783 1.00 80.75 105 TYR A O 1
ATOM 841 N N . GLU A 1 106 ? 0.822 -1.854 -10.671 1.00 83.75 106 GLU A N 1
ATOM 842 C CA . GLU A 1 106 ? 1.783 -2.267 -11.691 1.00 83.75 106 GLU A CA 1
ATOM 843 C C . GLU A 1 106 ? 1.142 -2.551 -13.058 1.00 83.75 106 GLU A C 1
ATOM 845 O O . GLU A 1 106 ? 1.716 -2.172 -14.079 1.00 83.75 106 GLU A O 1
ATOM 850 N N . ALA A 1 107 ? -0.030 -3.193 -13.099 1.00 81.81 107 ALA A N 1
ATOM 851 C CA . ALA A 1 107 ? -0.673 -3.558 -14.362 1.00 81.81 107 ALA A CA 1
ATOM 852 C C . ALA A 1 107 ? -1.115 -2.310 -15.142 1.00 81.81 107 ALA A C 1
ATOM 854 O O . ALA A 1 107 ? -0.751 -2.152 -16.309 1.00 81.81 107 ALA A O 1
ATOM 855 N N . GLU A 1 108 ? -1.803 -1.390 -14.463 1.00 82.81 108 GLU A N 1
ATOM 856 C CA . GLU A 1 108 ? -2.265 -0.123 -15.041 1.00 82.81 108 GLU A CA 1
ATOM 857 C C . GLU A 1 108 ? -1.087 0.755 -15.495 1.00 82.81 108 GLU A C 1
ATOM 859 O O . GLU A 1 108 ? -1.119 1.359 -16.567 1.00 82.81 108 GLU A O 1
ATOM 864 N N . ILE A 1 109 ? 0.004 0.785 -14.722 1.00 87.12 109 ILE A N 1
ATOM 865 C CA . ILE A 1 109 ? 1.219 1.526 -15.085 1.00 87.12 109 ILE A CA 1
ATOM 866 C C . ILE A 1 109 ? 1.877 0.946 -16.340 1.00 87.12 109 ILE A C 1
ATOM 868 O O . ILE A 1 109 ? 2.277 1.708 -17.221 1.00 87.12 109 ILE A O 1
ATOM 872 N N . ARG A 1 110 ? 2.024 -0.383 -16.433 1.00 87.62 110 ARG A N 1
ATOM 873 C CA . ARG A 1 110 ? 2.628 -1.039 -17.607 1.00 87.62 110 ARG A CA 1
ATOM 874 C C . ARG A 1 110 ? 1.813 -0.777 -18.866 1.00 87.62 110 ARG A C 1
ATOM 876 O O . ARG A 1 110 ? 2.396 -0.507 -19.919 1.00 87.62 110 ARG A O 1
ATOM 883 N N . GLU A 1 111 ? 0.488 -0.850 -18.762 1.00 86.94 111 GLU A N 1
ATOM 884 C CA . GLU A 1 111 ? -0.421 -0.534 -19.862 1.00 86.94 111 GLU A CA 1
ATOM 885 C C . GLU A 1 111 ? -0.222 0.913 -20.327 1.00 86.94 111 GLU A C 1
ATOM 887 O O . GLU A 1 111 ? 0.056 1.150 -21.503 1.00 86.94 111 GLU A O 1
ATOM 892 N N . GLU A 1 112 ? -0.233 1.871 -19.402 1.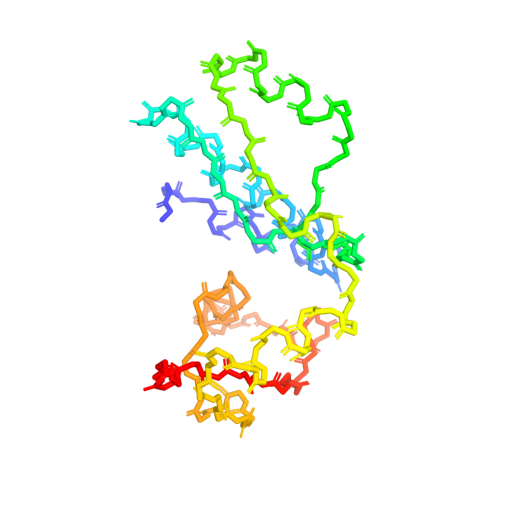00 88.81 112 GLU A N 1
ATOM 893 C CA . GLU A 1 112 ? -0.038 3.285 -19.724 1.00 88.81 112 GLU A CA 1
ATOM 894 C C . GLU A 1 112 ? 1.346 3.597 -20.303 1.00 88.81 112 GLU A C 1
ATOM 896 O O . GLU A 1 112 ? 1.465 4.333 -21.284 1.00 88.81 112 GLU A O 1
ATOM 901 N N . MET A 1 113 ? 2.413 2.999 -19.768 1.00 90.12 113 MET A N 1
ATOM 902 C CA . MET A 1 113 ? 3.753 3.114 -20.353 1.00 90.12 113 MET A CA 1
ATOM 903 C C . MET A 1 113 ? 3.784 2.570 -21.787 1.00 90.12 113 MET A C 1
ATOM 905 O O . MET A 1 113 ? 4.338 3.220 -22.674 1.00 90.12 113 MET A O 1
ATOM 909 N N . THR A 1 114 ? 3.127 1.434 -22.036 1.00 90.56 114 THR A N 1
ATOM 910 C CA . THR A 1 114 ? 3.042 0.815 -23.368 1.00 90.56 114 THR A CA 1
ATOM 911 C C . THR A 1 114 ? 2.275 1.699 -24.353 1.00 90.56 114 THR A C 1
ATOM 913 O O . THR A 1 114 ? 2.762 1.939 -25.459 1.00 90.56 114 THR A O 1
ATOM 916 N N . LEU A 1 115 ? 1.125 2.251 -23.950 1.00 90.31 115 LEU A N 1
ATOM 917 C CA . LEU A 1 115 ? 0.333 3.187 -24.763 1.00 90.31 115 LEU A CA 1
ATOM 918 C C . LEU A 1 115 ? 1.133 4.437 -25.162 1.00 90.31 115 LEU A C 1
ATOM 920 O O . LEU A 1 115 ? 0.914 5.010 -26.229 1.00 90.31 115 LEU A O 1
ATOM 924 N N . ARG A 1 116 ? 2.094 4.836 -24.326 1.00 89.50 116 ARG A N 1
ATOM 925 C CA . ARG A 1 116 ? 2.984 5.987 -24.540 1.00 89.50 116 ARG A CA 1
ATOM 926 C C . ARG A 1 116 ? 4.286 5.633 -25.260 1.00 89.50 116 ARG A C 1
ATOM 928 O O . ARG A 1 116 ? 5.111 6.518 -25.476 1.00 89.50 116 ARG A O 1
ATOM 935 N N . GLY A 1 117 ? 4.493 4.364 -25.616 1.00 91.88 117 GLY A N 1
ATOM 936 C CA . GLY A 1 117 ? 5.721 3.885 -26.253 1.00 91.88 117 GLY A CA 1
ATOM 937 C C . GLY A 1 117 ? 6.952 3.895 -25.339 1.00 91.88 117 GLY A C 1
ATOM 938 O O . GLY A 1 117 ? 8.075 3.961 -25.835 1.00 91.88 117 GLY A O 1
ATOM 939 N N . ILE A 1 118 ? 6.760 3.865 -24.019 1.00 91.31 118 ILE A N 1
ATOM 940 C CA . ILE A 1 118 ? 7.836 3.805 -23.025 1.00 91.31 118 ILE A CA 1
ATOM 941 C C . ILE A 1 118 ? 8.104 2.336 -22.683 1.00 91.31 118 ILE A C 1
ATOM 943 O O . ILE A 1 118 ? 7.202 1.616 -22.255 1.00 91.31 118 ILE A O 1
ATOM 947 N N . ASP A 1 119 ? 9.354 1.899 -22.842 1.00 89.62 119 ASP A N 1
ATOM 948 C CA . ASP A 1 119 ? 9.775 0.547 -22.472 1.00 89.62 119 ASP A CA 1
ATOM 949 C C . ASP A 1 119 ? 9.861 0.400 -20.945 1.00 89.62 119 ASP A C 1
ATOM 951 O O . ASP A 1 119 ? 10.558 1.159 -20.266 1.00 89.62 119 ASP A O 1
ATOM 955 N N . TRP A 1 120 ? 9.139 -0.580 -20.404 1.00 89.38 120 TRP A N 1
ATOM 956 C CA . TRP A 1 120 ? 9.081 -0.884 -18.975 1.00 89.38 120 TRP A CA 1
ATOM 957 C C . TRP A 1 120 ? 9.882 -2.134 -18.578 1.00 89.38 120 TRP A C 1
ATOM 959 O O . TRP A 1 120 ? 10.018 -2.394 -17.381 1.00 89.38 120 TRP A 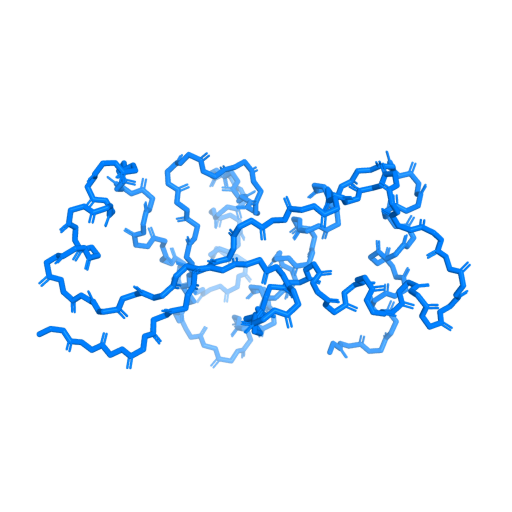O 1
ATOM 969 N N . SER A 1 121 ? 10.433 -2.889 -19.537 1.00 85.50 121 SER A N 1
ATOM 970 C CA . SER A 1 121 ? 11.086 -4.197 -19.317 1.00 85.50 121 SER A CA 1
ATOM 971 C C . SER A 1 121 ? 12.287 -4.142 -18.360 1.00 85.50 121 SER A C 1
ATOM 973 O O . SER A 1 121 ? 12.560 -5.094 -17.632 1.00 85.50 121 SER A O 1
ATOM 975 N N . GLY A 1 122 ? 12.977 -2.998 -18.299 1.00 84.69 122 GLY A N 1
ATOM 976 C CA . GLY A 1 122 ? 14.066 -2.747 -17.348 1.00 84.69 122 GLY A CA 1
ATOM 977 C C . GLY A 1 122 ? 13.627 -2.263 -15.960 1.00 84.69 122 GLY A C 1
ATOM 978 O O . GLY A 1 122 ? 14.464 -2.181 -15.065 1.00 84.69 122 GLY A O 1
ATOM 979 N N . ILE A 1 123 ? 12.347 -1.922 -15.776 1.00 87.56 123 ILE A N 1
ATOM 980 C CA . ILE A 1 123 ? 11.805 -1.344 -14.535 1.00 87.56 123 ILE A CA 1
ATOM 981 C C . ILE A 1 123 ? 10.991 -2.385 -13.765 1.00 87.56 123 ILE A C 1
ATOM 983 O O . ILE A 1 123 ? 11.120 -2.485 -12.545 1.00 87.56 123 ILE A O 1
ATOM 987 N N . PHE A 1 124 ? 10.166 -3.166 -14.465 1.00 84.06 124 PHE A N 1
ATOM 988 C CA . PHE A 1 124 ? 9.322 -4.190 -13.855 1.00 84.06 124 PHE A CA 1
ATOM 989 C C . PHE A 1 124 ? 9.711 -5.600 -14.319 1.00 84.06 124 PHE A C 1
ATOM 991 O O . PHE A 1 124 ? 10.070 -5.778 -15.481 1.00 84.06 124 PHE A O 1
ATOM 998 N N . PRO A 1 125 ? 9.601 -6.630 -13.460 1.00 78.31 125 PRO A N 1
ATOM 999 C CA . PRO A 1 125 ? 9.944 -7.998 -13.844 1.00 78.31 125 PRO A CA 1
ATOM 1000 C C . PRO A 1 125 ? 8.962 -8.562 -14.875 1.00 78.31 125 PRO A C 1
ATOM 1002 O O . PRO A 1 125 ? 7.751 -8.470 -14.695 1.00 78.31 125 PRO A O 1
ATOM 1005 N N . GLU A 1 126 ? 9.452 -9.212 -15.927 1.00 68.88 126 GLU A N 1
ATOM 1006 C CA . GLU A 1 126 ? 8.587 -9.740 -16.995 1.00 68.88 126 GLU A CA 1
ATOM 1007 C C . GLU A 1 126 ? 7.575 -10.785 -16.494 1.00 68.88 126 GLU A C 1
ATOM 1009 O O . GLU A 1 126 ? 6.411 -10.746 -16.889 1.00 68.88 126 GLU A O 1
ATOM 1014 N N . ASN A 1 127 ? 7.988 -11.661 -15.569 1.00 66.25 127 ASN A N 1
ATOM 1015 C CA . ASN A 1 127 ? 7.188 -12.796 -15.107 1.00 66.25 127 ASN A CA 1
ATOM 1016 C C . ASN A 1 127 ? 6.839 -12.675 -13.622 1.00 66.25 127 ASN A C 1
ATOM 1018 O O . ASN A 1 127 ? 7.689 -12.886 -12.753 1.00 66.25 127 ASN A O 1
ATOM 1022 N N . HIS A 1 128 ? 5.566 -12.414 -13.329 1.00 65.81 128 HIS A N 1
ATOM 1023 C CA . HIS A 1 128 ? 5.021 -12.497 -11.978 1.00 65.81 128 HIS A CA 1
ATOM 1024 C C . HIS A 1 128 ? 3.991 -13.622 -11.899 1.00 65.81 128 HIS A C 1
ATOM 1026 O O . HIS A 1 128 ? 2.960 -13.593 -12.572 1.00 65.81 128 HIS A O 1
ATOM 1032 N N . GLN A 1 129 ? 4.266 -14.615 -11.050 1.00 71.56 129 GLN A N 1
ATOM 1033 C CA . GLN A 1 129 ? 3.286 -15.638 -10.703 1.00 71.56 129 GLN A CA 1
ATOM 1034 C C . GLN A 1 129 ? 2.136 -14.972 -9.941 1.00 71.56 129 GLN A C 1
ATOM 1036 O O . GLN A 1 129 ? 2.331 -14.455 -8.841 1.00 71.56 129 GLN A O 1
ATOM 1041 N N . GLN A 1 130 ? 0.948 -15.003 -10.532 1.00 80.81 130 GLN A N 1
ATOM 1042 C CA . GLN A 1 130 ? -0.269 -14.440 -9.970 1.00 80.81 130 GLN A CA 1
ATOM 1043 C C . GLN A 1 130 ? -1.106 -15.519 -9.288 1.00 80.81 130 GLN A C 1
ATOM 1045 O O . GLN A 1 130 ? -0.992 -16.719 -9.566 1.00 80.81 130 GLN A O 1
ATOM 1050 N N . SER A 1 131 ? -1.960 -15.077 -8.371 1.00 85.00 131 SER A N 1
ATOM 1051 C CA . SER A 1 131 ? -2.914 -15.931 -7.673 1.00 85.00 131 SER A CA 1
ATOM 1052 C C . SER A 1 131 ? -4.288 -15.282 -7.657 1.00 85.00 131 SER A C 1
ATOM 1054 O O . SER A 1 131 ? -4.401 -14.122 -7.271 1.00 85.00 131 SER A O 1
ATOM 1056 N N . LEU A 1 132 ? -5.323 -16.045 -7.998 1.00 87.56 132 LEU A N 1
ATOM 1057 C CA . LEU A 1 132 ? -6.711 -15.600 -7.997 1.00 87.56 132 LEU A CA 1
ATOM 1058 C C . LEU A 1 132 ? -7.530 -16.421 -7.007 1.00 87.56 132 LEU A C 1
ATOM 1060 O O . LEU A 1 132 ? -7.576 -17.652 -7.087 1.00 87.56 132 LEU A O 1
ATOM 1064 N N . VAL A 1 133 ? -8.212 -15.741 -6.088 1.00 90.94 133 VAL A N 1
ATOM 1065 C CA . VAL A 1 133 ? -9.208 -16.376 -5.220 1.00 90.94 133 VAL A CA 1
ATOM 1066 C C . VAL A 1 133 ? -10.469 -16.630 -6.046 1.00 90.94 133 VAL A C 1
ATOM 1068 O O . VAL A 1 133 ? -11.094 -15.695 -6.529 1.00 90.94 133 VAL A O 1
ATOM 1071 N N . THR A 1 134 ? -10.853 -17.896 -6.193 1.00 92.81 134 THR A N 1
ATOM 1072 C CA . THR A 1 134 ? -12.037 -18.321 -6.969 1.00 92.81 134 THR A CA 1
ATOM 1073 C C . THR A 1 134 ? -13.214 -18.725 -6.085 1.00 92.81 134 THR A C 1
ATOM 1075 O O . THR A 1 134 ? -14.327 -18.914 -6.570 1.00 92.81 134 THR A O 1
ATOM 1078 N N . GLY A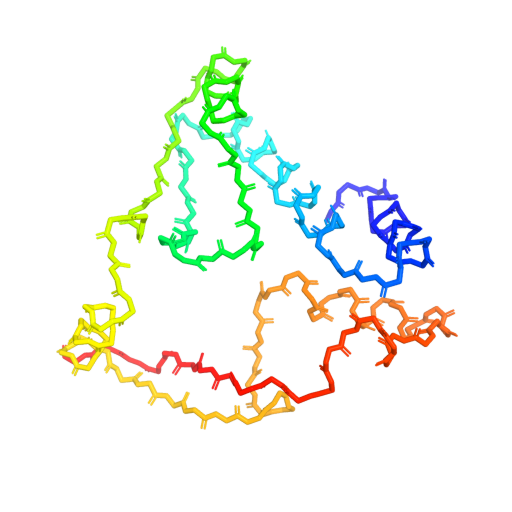 1 135 ? -12.994 -18.842 -4.775 1.00 94.00 135 GLY A N 1
ATOM 1079 C CA . GLY A 1 135 ? -14.044 -19.162 -3.820 1.00 94.00 135 GLY A CA 1
ATOM 1080 C C . GLY A 1 135 ? -13.542 -19.250 -2.384 1.00 94.00 135 GLY A C 1
ATOM 1081 O O . GLY A 1 135 ? -12.344 -19.153 -2.106 1.00 94.00 135 GLY A O 1
ATOM 1082 N N . ARG A 1 136 ? -14.488 -19.457 -1.467 1.00 94.94 136 ARG A N 1
ATOM 1083 C CA . ARG A 1 136 ? -14.229 -19.806 -0.064 1.00 94.94 136 ARG A CA 1
ATOM 1084 C C . ARG A 1 136 ? -14.359 -21.322 0.098 1.00 94.94 136 ARG A C 1
ATOM 1086 O O . ARG A 1 136 ? -15.128 -21.939 -0.638 1.00 94.94 136 ARG A O 1
ATOM 1093 N N . ARG A 1 137 ? -13.602 -21.896 1.029 1.00 92.25 137 ARG A N 1
ATOM 1094 C CA . ARG A 1 137 ? -13.761 -23.290 1.464 1.00 92.25 137 ARG A CA 1
ATOM 1095 C C . ARG A 1 137 ? -14.813 -23.406 2.558 1.00 92.25 137 ARG A C 1
ATOM 1097 O O . ARG A 1 137 ? -14.963 -22.427 3.326 1.00 92.25 137 ARG A O 1
#

pLDDT: mean 88.35, std 10.57, range [53.25, 98.44]

Secondary structure (DSSP, 8-state):
--TTHHHHHHHHHHHHSSSHHHHHHHHHHHHHHHTTT-SEEE----TT--SS---HHHHHHHHHHHT-EEE-GGGG--HHHHHHHHHHHEEEEEEETTTS---SHHHHHHHHHHHTT---TTTS-S--EEEEEEEE-

Radius of gyration: 16.64 Å; chains: 1; bounding box: 29×38×39 Å

Sequence (137 aa):
FASGFIDEAIGVLVRCGYPNEAINEIHRRSLCALAQEYEVVADGTRFMDRVPMLNPSEVQSFEDRMEVSYIRPLLGFGRREITRLVDRMLTVVYGETPMIENGDYEAEIREEMTLRGIDWSGIFPENHQQSLVTGRR